Protein AF-A0A2V7M469-F1 (afdb_monomer)

Secondary structure (DSSP, 8-state):
----------------------------SS-TTS-HHHHSTTPSPGGGEEEEEEE--SS-GGG-EEEEEETTT--EEEE-TT-EETTEEEEEEETTEEEEEEEETTEEEEEEEEPPP-----

Mean predicted aligned error: 12.96 Å

pLDDT: mean 83.02, std 15.25, range [44.88, 97.94]

Sequence (122 aa):
MAAQQRRDTAVAVPAQSLIREVFAYEGGGRDPFMSLLKSGDVRPLISDLKLTTVVYDGRFASRSVAVLRDITNRRIYRVKTGDIVGRLKVTQIRPREVVFTVQEFGFERQETLSLAKQEETP

Nearest PDB structures (foldseek):
  2y4y-assembly1_D-2  TM=6.896E-01  e=2.738E-03  Pseudomonas aeruginosa PAO1
  6e51-assembly1_A  TM=3.711E-01  e=1.322E+00  Homo sapiens
  6e6l-assembly1_A-2  TM=3.594E-01  e=1.759E+00  Homo sapiens
  3n7c-assembly1_A  TM=3.422E-01  e=2.089E+00  Eremothecium gossypii
  3cu7-assembly2_B  TM=2.620E-01  e=1.569E+00  Homo sapiens

Solvent-accessible surface area (backbone atoms only — not comparable to full-atom values): 7894 Å² total; per-residue (Å²): 138,88,80,83,82,82,79,81,83,76,79,81,74,75,82,75,80,82,80,78,87,78,86,80,75,88,78,65,98,64,63,89,82,60,56,52,84,76,73,48,84,52,50,58,49,77,88,37,48,41,44,76,46,59,52,66,36,91,90,46,55,78,74,18,39,38,35,34,34,31,75,85,80,67,49,74,47,79,42,38,59,69,38,70,52,68,44,34,31,30,68,42,67,49,77,58,35,37,35,26,40,37,61,53,95,96,42,77,46,79,48,75,46,55,52,72,77,82,78,82,79,131

Radius of gyration: 30.09 Å; Cα contacts (8 Å, |Δi|>4): 176; chains: 1; bounding box: 103×40×65 Å

Foldseek 3Di:
DDDDDDDDPPDPDPPDPPDDDDDDDPDDPDDPPDDPVVVCLQPDDPVQKAWADKDADPVDQQPIWTWIAGNVPRDIDIDGQQDDDRQWHFHGDDHFKTWTWGDDDNDTDIDIHGHDDPDPDD

Structure (mmCIF, N/CA/C/O backbone):
data_AF-A0A2V7M469-F1
#
_entry.id   AF-A0A2V7M469-F1
#
loop_
_atom_site.group_PDB
_atom_site.id
_atom_site.type_symbol
_atom_site.label_atom_id
_atom_site.label_alt_id
_atom_site.label_comp_id
_atom_site.label_asym_id
_atom_site.label_entity_id
_atom_site.label_seq_id
_atom_site.pdbx_PDB_ins_code
_atom_site.Cartn_x
_atom_site.Cartn_y
_atom_site.Cartn_z
_atom_site.occupancy
_atom_site.B_iso_or_equiv
_atom_site.auth_seq_id
_atom_site.auth_comp_id
_atom_site.auth_asym_id
_atom_site.auth_atom_id
_atom_site.pdbx_PDB_model_num
ATOM 1 N N . MET A 1 1 ? 84.658 -17.320 -46.140 1.00 44.88 1 MET A N 1
ATOM 2 C CA . MET A 1 1 ? 84.243 -16.131 -45.366 1.00 44.88 1 MET A CA 1
ATOM 3 C C . MET A 1 1 ? 82.760 -16.256 -45.074 1.00 44.88 1 MET A C 1
ATOM 5 O O . MET A 1 1 ? 81.987 -16.436 -46.003 1.00 44.88 1 MET A O 1
ATOM 9 N N . ALA A 1 2 ? 82.404 -16.267 -43.793 1.00 49.03 2 ALA A N 1
ATOM 10 C CA . ALA A 1 2 ? 81.035 -16.346 -43.300 1.00 49.03 2 ALA A CA 1
ATOM 11 C C . ALA A 1 2 ? 80.411 -14.945 -43.225 1.00 49.03 2 ALA A C 1
ATOM 13 O O . ALA A 1 2 ? 81.103 -13.997 -42.861 1.00 49.03 2 ALA A O 1
ATOM 14 N N . ALA A 1 3 ? 79.111 -14.831 -43.499 1.00 50.06 3 ALA A N 1
ATOM 15 C CA . ALA A 1 3 ? 78.304 -13.694 -43.064 1.00 50.06 3 ALA A CA 1
ATOM 16 C C . ALA A 1 3 ? 76.857 -14.141 -42.799 1.00 50.06 3 ALA A C 1
ATOM 18 O O . ALA A 1 3 ? 76.035 -14.272 -43.700 1.00 50.06 3 ALA A O 1
ATOM 19 N N . GLN A 1 4 ? 76.632 -14.429 -41.518 1.00 56.44 4 GLN A N 1
ATOM 20 C CA . GLN A 1 4 ? 75.400 -14.418 -40.732 1.00 56.44 4 GLN A CA 1
ATOM 21 C C . GLN A 1 4 ? 74.099 -14.014 -41.456 1.00 56.44 4 GLN A C 1
ATOM 23 O O . GLN A 1 4 ? 73.853 -12.843 -41.746 1.00 56.44 4 GLN A O 1
ATOM 28 N N . GLN A 1 5 ? 73.191 -14.976 -41.597 1.00 58.97 5 GLN A N 1
ATOM 29 C CA . GLN A 1 5 ? 71.781 -14.720 -41.874 1.00 58.97 5 GLN A CA 1
ATOM 30 C C . GLN A 1 5 ? 71.125 -14.241 -40.569 1.00 58.97 5 GLN A C 1
ATOM 32 O O . GLN A 1 5 ? 71.009 -15.005 -39.608 1.00 58.97 5 GLN A O 1
ATOM 37 N N . ARG A 1 6 ? 70.769 -12.952 -40.493 1.00 58.28 6 ARG A N 1
ATOM 38 C CA . ARG A 1 6 ? 70.044 -12.389 -39.344 1.00 58.28 6 ARG A CA 1
ATOM 39 C C . ARG A 1 6 ? 68.687 -13.086 -39.240 1.00 58.28 6 ARG A C 1
ATOM 41 O O . ARG A 1 6 ? 67.856 -12.958 -40.132 1.00 58.28 6 ARG A O 1
ATOM 48 N N . ARG A 1 7 ? 68.480 -13.852 -38.168 1.00 57.31 7 ARG A N 1
ATOM 49 C CA . ARG A 1 7 ? 67.162 -14.381 -37.809 1.00 57.31 7 ARG A CA 1
ATOM 50 C C . ARG A 1 7 ? 66.382 -13.265 -37.123 1.00 57.31 7 ARG A C 1
ATOM 52 O O . ARG A 1 7 ? 66.644 -12.969 -35.959 1.00 57.31 7 ARG A O 1
ATOM 59 N N . ASP A 1 8 ? 65.444 -12.660 -37.842 1.00 57.16 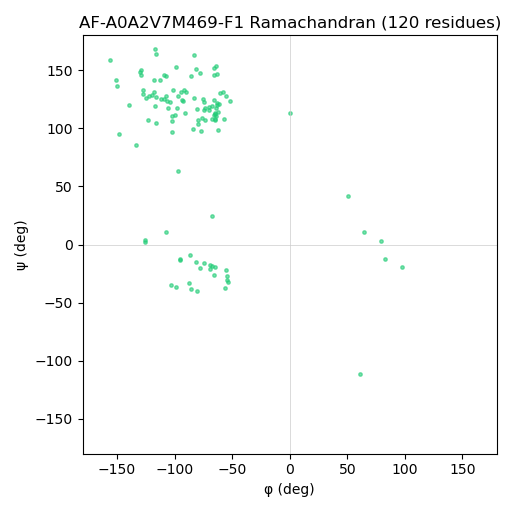8 ASP A N 1
ATOM 60 C CA . ASP A 1 8 ? 64.417 -11.823 -37.226 1.00 57.16 8 ASP A CA 1
ATOM 61 C C . ASP A 1 8 ? 63.540 -12.712 -36.348 1.00 57.16 8 ASP A C 1
ATOM 63 O O . ASP A 1 8 ? 62.830 -13.594 -36.828 1.00 57.16 8 ASP A O 1
ATOM 67 N N . THR A 1 9 ? 63.618 -12.500 -35.037 1.00 57.56 9 THR A N 1
ATOM 68 C CA . THR A 1 9 ? 62.747 -13.175 -34.069 1.00 57.56 9 THR A CA 1
ATOM 69 C C . THR A 1 9 ? 61.586 -12.242 -33.745 1.00 57.56 9 THR A C 1
ATOM 71 O O . THR A 1 9 ? 61.455 -11.755 -32.627 1.00 57.56 9 THR A O 1
ATOM 74 N N . ALA A 1 10 ? 60.760 -11.932 -34.744 1.00 58.03 10 ALA A N 1
ATOM 75 C CA . ALA A 1 10 ? 59.484 -11.276 -34.499 1.00 58.03 10 ALA A CA 1
ATOM 76 C C . ALA A 1 10 ? 58.463 -12.363 -34.142 1.00 58.03 10 ALA A C 1
ATOM 78 O O . ALA A 1 10 ? 57.954 -13.071 -35.010 1.00 58.03 10 ALA A O 1
ATOM 79 N N . VAL A 1 11 ? 58.203 -12.541 -32.846 1.00 61.03 11 VAL A N 1
ATOM 80 C CA . VAL A 1 11 ? 57.101 -13.385 -32.376 1.00 61.03 11 VAL A CA 1
ATOM 81 C C . VAL A 1 11 ? 55.800 -12.723 -32.825 1.00 61.03 11 VAL A C 1
ATOM 83 O O . VAL A 1 11 ? 55.452 -11.644 -32.347 1.00 61.03 11 VAL A O 1
ATOM 86 N N . ALA A 1 12 ? 55.093 -13.350 -33.764 1.00 64.62 12 ALA A N 1
ATOM 87 C CA . ALA A 1 12 ? 53.759 -12.925 -34.157 1.00 64.62 12 ALA A CA 1
ATOM 88 C C . ALA A 1 12 ? 52.816 -13.115 -32.962 1.00 64.62 12 ALA A C 1
ATOM 90 O O . ALA A 1 12 ? 52.485 -14.241 -32.590 1.00 64.62 12 ALA A O 1
ATOM 91 N N . VAL A 1 13 ? 52.409 -12.010 -32.336 1.00 65.19 13 VAL A N 1
ATOM 92 C CA . VAL A 1 13 ? 51.350 -12.026 -31.326 1.00 65.19 13 VAL A CA 1
ATOM 93 C C . VAL A 1 13 ? 50.051 -12.372 -32.063 1.00 65.19 13 VAL A C 1
ATOM 95 O O . VAL A 1 13 ? 49.685 -11.637 -32.985 1.00 65.19 13 VAL A O 1
ATOM 98 N N . PRO A 1 14 ? 49.364 -13.482 -31.735 1.00 66.94 14 PRO A N 1
ATOM 99 C CA . PRO A 1 14 ? 48.102 -13.808 -32.381 1.00 66.94 14 PRO A CA 1
ATOM 100 C C . PRO A 1 14 ? 47.113 -12.675 -32.109 1.00 66.94 14 PRO A C 1
ATOM 102 O O . PRO A 1 14 ? 46.961 -12.239 -30.966 1.00 66.94 14 PRO A O 1
ATOM 105 N N . ALA A 1 15 ? 46.469 -12.180 -33.166 1.00 68.44 15 ALA A N 1
ATOM 106 C CA . ALA A 1 15 ? 45.465 -11.134 -33.063 1.00 68.44 15 ALA A CA 1
ATOM 107 C C . ALA A 1 15 ? 44.358 -11.604 -32.108 1.00 68.44 15 ALA A C 1
ATOM 109 O O . ALA A 1 15 ? 43.586 -12.507 -32.431 1.00 68.44 15 ALA A O 1
ATOM 110 N N . GLN A 1 16 ? 44.310 -11.024 -30.909 1.00 69.19 16 GLN A N 1
ATOM 111 C CA . GLN A 1 16 ? 43.236 -11.281 -29.961 1.00 69.19 16 GLN A CA 1
ATOM 112 C C . GLN A 1 16 ? 41.942 -10.762 -30.585 1.00 69.19 16 GLN A C 1
ATOM 114 O O . GLN A 1 16 ? 41.817 -9.574 -30.885 1.00 69.19 16 GLN A O 1
ATOM 119 N N . SER A 1 17 ? 40.989 -11.658 -30.826 1.00 72.62 17 SER A N 1
ATOM 120 C CA . SER A 1 17 ? 39.675 -11.279 -31.330 1.00 72.62 17 SER A CA 1
ATOM 121 C C . SER A 1 17 ? 38.978 -10.420 -30.277 1.00 72.62 17 SER A C 1
ATOM 123 O O . SER A 1 17 ? 38.613 -10.917 -29.211 1.00 72.62 17 SER A O 1
ATOM 125 N N . LEU A 1 18 ? 38.803 -9.132 -30.564 1.00 75.31 18 LEU A N 1
ATOM 126 C CA . LEU A 1 18 ? 38.001 -8.242 -29.735 1.00 75.31 18 LEU A CA 1
ATOM 127 C C . LEU A 1 18 ? 36.539 -8.680 -29.845 1.00 75.31 18 LEU A C 1
ATOM 129 O O . LEU A 1 18 ? 35.903 -8.513 -30.886 1.00 75.31 18 LEU A O 1
ATOM 133 N N . ILE A 1 19 ? 36.012 -9.270 -28.776 1.00 78.31 19 ILE A N 1
ATOM 134 C CA . ILE A 1 19 ? 34.595 -9.611 -28.688 1.00 78.31 19 ILE A CA 1
ATOM 135 C C . ILE A 1 19 ? 33.865 -8.322 -28.319 1.00 78.31 19 ILE A C 1
ATOM 137 O O . ILE A 1 19 ? 33.987 -7.824 -27.202 1.00 78.31 19 ILE A O 1
ATOM 141 N N . ARG A 1 20 ? 33.140 -7.742 -29.277 1.00 82.44 20 ARG A N 1
ATOM 142 C CA . ARG A 1 20 ? 32.275 -6.592 -29.010 1.00 82.44 20 ARG A CA 1
ATOM 143 C C . ARG A 1 20 ? 31.033 -7.081 -28.275 1.00 82.44 20 ARG A C 1
ATOM 145 O O . ARG A 1 20 ? 30.231 -7.809 -28.855 1.00 82.44 20 ARG A O 1
ATOM 152 N N . GLU A 1 21 ? 30.846 -6.640 -27.038 1.00 80.19 21 GLU A N 1
ATOM 153 C CA . GLU A 1 21 ? 29.560 -6.785 -26.360 1.00 80.19 21 GLU A CA 1
ATOM 154 C C . GLU A 1 21 ? 28.498 -5.976 -27.121 1.00 80.19 21 GLU A C 1
ATOM 156 O O . GLU A 1 21 ? 28.644 -4.773 -27.355 1.00 80.19 21 GLU A O 1
ATOM 161 N N . VAL A 1 22 ? 27.442 -6.658 -27.564 1.00 82.81 22 VAL A N 1
ATOM 162 C CA . VAL A 1 22 ? 26.279 -6.045 -28.210 1.00 82.81 22 VAL A CA 1
ATOM 163 C C . VAL A 1 22 ? 25.084 -6.294 -27.306 1.00 82.81 22 VAL A C 1
ATOM 165 O O . VAL A 1 22 ? 24.563 -7.404 -27.241 1.00 82.81 22 VAL A O 1
ATOM 168 N N . PHE A 1 23 ? 24.659 -5.255 -26.594 1.00 75.00 23 PHE A N 1
ATOM 169 C CA . PHE A 1 23 ? 23.445 -5.300 -25.790 1.00 75.00 23 PHE A CA 1
ATOM 170 C C . PHE A 1 23 ? 22.238 -5.073 -26.702 1.00 75.00 23 PHE A C 1
ATOM 172 O O . PHE A 1 23 ? 22.101 -4.009 -27.308 1.00 75.00 23 PHE A O 1
ATOM 179 N N . ALA A 1 24 ? 21.371 -6.077 -26.809 1.00 73.44 24 ALA A N 1
ATOM 180 C CA . ALA A 1 24 ? 20.045 -5.913 -27.382 1.00 73.44 24 ALA A CA 1
ATOM 181 C C . ALA A 1 24 ? 19.083 -5.563 -26.245 1.00 73.44 24 ALA A C 1
ATOM 183 O O . ALA A 1 24 ? 18.841 -6.375 -25.355 1.00 73.44 24 ALA A O 1
ATOM 184 N N . TYR A 1 25 ? 18.553 -4.345 -26.262 1.00 67.62 25 TYR A N 1
ATOM 185 C CA . TYR A 1 25 ? 17.417 -3.996 -25.419 1.00 67.62 25 TYR A CA 1
ATOM 186 C C . TYR A 1 25 ? 16.159 -4.449 -26.153 1.00 67.62 25 TYR A C 1
ATOM 188 O O . TYR A 1 25 ? 15.966 -4.073 -27.311 1.00 67.62 25 TYR A O 1
ATOM 196 N N . GLU A 1 26 ? 15.307 -5.247 -25.510 1.00 65.31 26 GLU A N 1
ATOM 197 C CA . GLU A 1 26 ? 13.967 -5.503 -26.038 1.00 65.31 26 GLU A CA 1
ATOM 198 C C . GLU A 1 26 ? 13.202 -4.173 -26.083 1.00 65.31 26 GLU A C 1
ATOM 200 O O . GLU A 1 26 ? 12.712 -3.662 -25.076 1.00 65.31 26 GLU A O 1
ATOM 205 N N . GLY A 1 27 ? 13.165 -3.558 -27.264 1.00 60.25 27 GLY A N 1
ATOM 206 C CA . GLY A 1 27 ? 12.404 -2.347 -27.518 1.00 60.25 27 GLY A CA 1
ATOM 207 C C . GLY A 1 27 ? 10.932 -2.697 -27.679 1.00 60.25 27 GLY A C 1
ATOM 208 O O . GLY A 1 27 ? 10.504 -3.090 -28.761 1.00 60.25 27 GLY A O 1
ATOM 209 N N . GLY A 1 28 ? 10.145 -2.551 -26.615 1.00 71.31 28 GLY A N 1
ATOM 210 C CA . GLY A 1 28 ? 8.689 -2.497 -26.745 1.00 71.31 28 GLY A CA 1
ATOM 211 C C . GLY A 1 28 ? 8.265 -1.258 -27.545 1.00 71.31 28 GLY A C 1
ATOM 212 O O . GLY A 1 28 ? 8.960 -0.245 -27.529 1.00 71.31 28 GLY A O 1
ATOM 213 N N . GLY A 1 29 ? 7.104 -1.300 -28.210 1.00 73.50 29 GLY A N 1
ATOM 214 C CA . GLY A 1 29 ? 6.559 -0.213 -29.049 1.00 73.50 29 GLY A CA 1
ATOM 215 C C . GLY A 1 29 ? 6.141 1.065 -28.305 1.00 73.50 29 GLY A C 1
ATOM 216 O O . GLY A 1 29 ? 5.268 1.796 -28.767 1.00 73.50 29 GLY A O 1
ATOM 217 N N . ARG A 1 30 ? 6.715 1.323 -27.130 1.00 71.38 30 ARG A N 1
ATOM 218 C CA . ARG A 1 30 ? 6.451 2.512 -26.335 1.00 71.38 30 ARG A CA 1
ATOM 219 C C . ARG A 1 30 ? 7.432 3.613 -26.722 1.00 71.38 30 ARG A C 1
ATOM 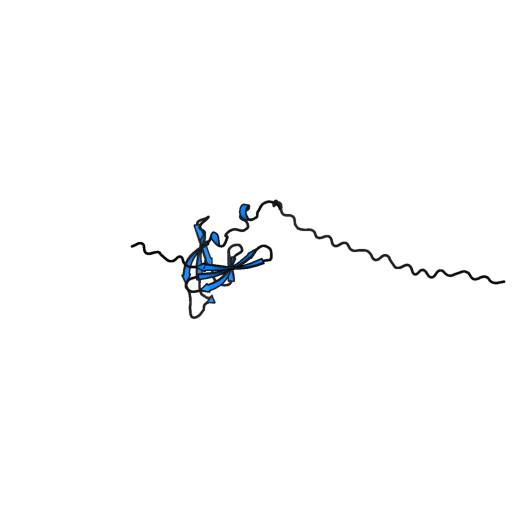221 O O . ARG A 1 30 ? 8.640 3.403 -26.734 1.00 71.38 30 ARG A O 1
ATOM 228 N N . ASP A 1 31 ? 6.898 4.802 -26.971 1.00 75.81 31 ASP A N 1
ATOM 229 C CA . ASP A 1 31 ? 7.694 5.997 -27.236 1.00 75.81 31 ASP A CA 1
ATOM 230 C C . ASP A 1 31 ? 8.593 6.333 -26.019 1.00 75.81 31 ASP A C 1
ATOM 232 O O . ASP A 1 31 ? 8.073 6.549 -24.915 1.00 75.81 31 ASP A O 1
ATOM 236 N N . PRO A 1 32 ? 9.931 6.375 -26.186 1.00 73.25 32 PRO A N 1
ATOM 237 C CA . PRO A 1 32 ? 10.870 6.657 -25.101 1.00 73.25 32 PRO A CA 1
ATOM 238 C C . PRO A 1 32 ? 10.777 8.094 -24.565 1.00 73.25 32 PRO A C 1
ATOM 240 O O . PRO A 1 32 ? 11.224 8.349 -23.447 1.00 73.25 32 PRO A O 1
ATOM 243 N N . PHE A 1 33 ? 10.179 9.025 -25.314 1.00 77.25 33 PHE A N 1
ATOM 244 C CA . PHE A 1 33 ? 9.996 10.420 -24.902 1.00 77.25 33 PHE A CA 1
ATOM 245 C C . PHE A 1 33 ? 8.619 10.680 -24.275 1.00 77.25 33 PHE A C 1
ATOM 247 O O . PHE A 1 33 ? 8.410 11.707 -23.620 1.00 77.25 33 PHE A O 1
ATOM 254 N N . MET A 1 34 ? 7.678 9.741 -24.413 1.00 71.12 34 MET A N 1
ATOM 255 C CA . MET A 1 34 ? 6.402 9.793 -23.707 1.00 71.12 34 MET A CA 1
ATOM 256 C C . MET A 1 34 ? 6.613 9.535 -22.214 1.00 71.12 34 MET A C 1
ATOM 258 O O . MET A 1 34 ? 7.048 8.464 -21.780 1.00 71.12 34 MET A O 1
ATOM 262 N N . SER A 1 35 ? 6.261 10.539 -21.407 1.00 71.88 35 SER A N 1
ATOM 263 C CA . SER A 1 35 ? 6.312 10.430 -19.951 1.00 71.88 35 SER A CA 1
ATOM 264 C C . SER A 1 35 ? 5.435 9.277 -19.460 1.00 71.88 35 SER A C 1
ATOM 266 O O . SER A 1 35 ? 4.247 9.204 -19.771 1.00 71.88 35 SER A O 1
ATOM 268 N N . LEU A 1 36 ? 6.003 8.437 -18.597 1.00 71.38 36 LEU A N 1
ATOM 269 C CA . LEU A 1 36 ? 5.302 7.363 -17.888 1.00 71.38 36 LEU A CA 1
ATOM 270 C C . LEU A 1 36 ? 4.075 7.823 -17.094 1.00 71.38 36 LEU A C 1
ATOM 272 O O . LEU A 1 36 ? 3.136 7.063 -16.873 1.00 71.38 36 LEU A O 1
ATOM 276 N N . LEU A 1 37 ? 4.078 9.082 -16.657 1.00 67.44 37 LEU A N 1
ATOM 277 C CA . LEU A 1 37 ? 2.948 9.676 -15.949 1.00 67.44 37 LEU A CA 1
ATOM 278 C C . LEU A 1 37 ? 1.713 9.799 -16.856 1.00 67.44 37 LEU A C 1
ATOM 280 O O . LEU A 1 37 ? 0.588 9.795 -16.356 1.00 67.44 37 LEU A O 1
ATOM 284 N N . LYS A 1 38 ? 1.926 9.896 -18.178 1.00 67.12 38 LYS A N 1
ATOM 285 C CA . LYS A 1 38 ? 0.870 9.977 -19.194 1.00 67.12 38 LYS A CA 1
ATOM 286 C C . LYS A 1 38 ? 0.399 8.602 -19.672 1.00 67.12 38 LYS A C 1
ATOM 288 O O . LYS A 1 38 ? -0.784 8.474 -19.961 1.00 67.12 38 LYS A O 1
ATOM 293 N N . SER A 1 39 ? 1.275 7.591 -19.733 1.00 67.00 39 SER A N 1
ATOM 294 C CA . SER A 1 39 ? 0.898 6.242 -20.199 1.00 67.00 39 SER A CA 1
ATOM 295 C C . SER A 1 39 ? 0.077 5.446 -19.179 1.00 67.00 39 SER A C 1
ATOM 297 O O . SER A 1 39 ? -0.565 4.469 -19.544 1.00 67.00 39 SER A O 1
ATOM 299 N N . GLY A 1 40 ? 0.058 5.863 -17.908 1.00 67.62 40 GLY A N 1
ATOM 300 C CA . GLY A 1 40 ? -0.704 5.193 -16.849 1.00 67.62 40 GLY A CA 1
ATOM 301 C C . GLY A 1 40 ? 0.001 3.978 -16.238 1.00 67.62 40 GLY A C 1
ATOM 302 O O . GLY A 1 40 ? -0.376 3.581 -15.139 1.00 67.62 40 GLY A O 1
ATOM 303 N N . ASP A 1 41 ? 1.079 3.478 -16.855 1.00 70.19 41 ASP A N 1
ATOM 304 C CA . ASP A 1 41 ? 1.900 2.349 -16.366 1.00 70.19 41 ASP A CA 1
ATOM 305 C C . ASP A 1 41 ? 2.4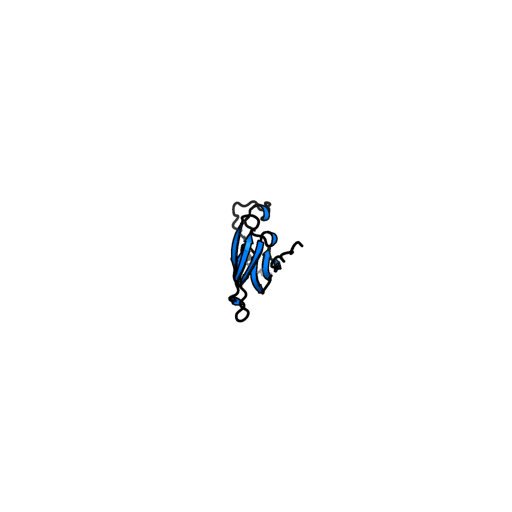50 2.559 -14.945 1.00 70.19 41 ASP A C 1
ATOM 307 O O . ASP A 1 41 ? 2.835 1.623 -14.251 1.00 70.19 41 ASP A O 1
ATOM 311 N N . VAL A 1 42 ? 2.524 3.818 -14.517 1.00 79.38 42 VAL A N 1
ATOM 312 C CA . VAL A 1 42 ? 3.081 4.237 -13.231 1.00 79.38 42 VAL A CA 1
ATOM 313 C C . VAL A 1 42 ? 2.026 4.401 -12.132 1.00 79.38 42 VAL A C 1
ATOM 315 O O . VAL A 1 42 ? 2.378 4.508 -10.955 1.00 79.38 42 VAL A O 1
ATOM 318 N N . ARG A 1 43 ? 0.736 4.413 -12.480 1.00 85.75 43 ARG A N 1
ATOM 319 C CA . ARG A 1 43 ? -0.343 4.634 -11.513 1.00 85.75 43 ARG A CA 1
ATOM 320 C C . ARG A 1 43 ? -0.699 3.347 -10.753 1.00 85.75 43 ARG A C 1
ATOM 322 O O . ARG A 1 43 ? -0.589 2.255 -11.306 1.00 85.75 43 ARG A O 1
ATOM 329 N N . PRO A 1 44 ? -1.188 3.459 -9.507 1.00 91.19 44 PRO A N 1
ATOM 330 C CA . PRO A 1 44 ? -1.421 4.699 -8.762 1.00 91.19 44 PRO A CA 1
ATOM 331 C C . PRO A 1 44 ? -0.133 5.298 -8.179 1.00 91.19 44 PRO A C 1
ATOM 333 O O . PRO A 1 44 ? 0.785 4.581 -7.781 1.00 91.19 44 PRO A O 1
ATOM 336 N N . LEU A 1 45 ? -0.090 6.629 -8.105 1.00 91.19 45 LEU A N 1
ATOM 337 C CA . LEU A 1 45 ? 0.912 7.365 -7.334 1.00 91.19 45 LEU A CA 1
ATOM 338 C C . LEU A 1 45 ? 0.499 7.446 -5.860 1.00 91.19 45 LEU A C 1
ATOM 340 O O . LEU A 1 45 ? -0.676 7.303 -5.529 1.00 91.19 45 LEU A O 1
ATOM 344 N N . ILE A 1 46 ? 1.443 7.767 -4.968 1.00 92.44 46 ILE A N 1
ATOM 345 C CA . ILE A 1 46 ? 1.140 7.987 -3.542 1.00 92.44 46 ILE A CA 1
ATOM 346 C C . ILE A 1 46 ? 0.074 9.083 -3.351 1.00 92.44 46 ILE A C 1
ATOM 348 O O . ILE A 1 46 ? -0.825 8.933 -2.531 1.00 92.44 46 ILE A O 1
ATOM 352 N N . SER A 1 47 ? 0.118 10.137 -4.175 1.00 92.38 47 SER A N 1
ATOM 353 C CA . SER A 1 47 ? -0.831 11.258 -4.173 1.00 92.38 47 SER A CA 1
ATOM 354 C C . SER A 1 47 ? -2.235 10.887 -4.652 1.00 92.38 47 SER A C 1
ATOM 356 O O . SER A 1 47 ? -3.189 11.602 -4.359 1.00 92.38 47 SER A O 1
ATOM 358 N N . ASP A 1 48 ? -2.366 9.789 -5.401 1.00 94.12 48 ASP A N 1
ATOM 359 C CA . ASP A 1 48 ? -3.662 9.292 -5.866 1.00 94.12 48 ASP A CA 1
ATOM 360 C C . ASP A 1 48 ? -4.372 8.487 -4.762 1.00 94.12 48 ASP A C 1
ATOM 362 O O . ASP A 1 48 ? -5.568 8.217 -4.855 1.00 94.12 48 ASP A O 1
ATOM 366 N N . LEU A 1 49 ? -3.651 8.081 -3.711 1.00 95.69 49 LEU A N 1
ATOM 367 C CA . LEU A 1 49 ? -4.166 7.213 -2.662 1.00 95.69 49 LEU A CA 1
ATOM 368 C C . LEU A 1 49 ? -4.539 8.004 -1.410 1.00 95.69 49 LEU A C 1
ATOM 370 O O . LEU A 1 49 ? -3.767 8.787 -0.868 1.00 95.69 49 LEU A O 1
ATOM 374 N N . LYS A 1 50 ? -5.728 7.714 -0.886 1.00 95.88 50 LYS A N 1
ATOM 375 C CA . LYS A 1 50 ? -6.193 8.188 0.414 1.00 95.88 50 LYS A CA 1
ATOM 376 C C . LYS A 1 50 ? -6.296 7.016 1.380 1.00 95.88 50 LYS A C 1
ATOM 378 O O . LYS A 1 50 ? -7.003 6.048 1.099 1.00 95.88 50 LYS A O 1
ATOM 383 N N . LEU A 1 51 ? -5.641 7.114 2.536 1.00 96.94 51 LEU A N 1
ATOM 384 C CA . LEU A 1 51 ? -5.810 6.140 3.612 1.00 96.94 51 LEU A CA 1
ATOM 385 C C . LEU A 1 51 ? -7.173 6.340 4.280 1.00 96.94 51 LEU A C 1
ATOM 387 O O . LEU A 1 51 ? -7.449 7.399 4.843 1.00 96.94 51 LEU A O 1
ATOM 391 N N . THR A 1 52 ? -8.037 5.326 4.197 1.00 96.25 52 THR A N 1
ATOM 392 C CA . THR A 1 52 ? -9.405 5.396 4.734 1.00 96.25 52 THR A CA 1
ATOM 393 C C . THR A 1 52 ? -9.558 4.643 6.042 1.00 96.25 52 THR A C 1
ATOM 395 O O . THR A 1 52 ? -10.337 5.050 6.898 1.00 96.25 52 THR A O 1
ATOM 398 N N . THR A 1 53 ? -8.857 3.522 6.205 1.00 96.62 53 THR A N 1
ATOM 399 C CA . THR A 1 53 ? -9.009 2.665 7.386 1.00 96.62 53 THR A CA 1
ATOM 400 C C . THR A 1 53 ? -7.711 1.935 7.668 1.00 96.62 53 THR A C 1
ATOM 402 O O . THR A 1 53 ? -7.050 1.458 6.748 1.00 96.62 53 THR A O 1
ATOM 405 N N . VAL A 1 54 ? -7.383 1.795 8.948 1.00 97.19 54 VAL A N 1
ATOM 406 C CA . VAL A 1 54 ? -6.337 0.892 9.420 1.00 97.19 54 VAL A CA 1
ATOM 407 C C . VAL A 1 54 ? -6.953 -0.039 10.453 1.00 97.19 54 VAL A C 1
ATOM 409 O O . VAL A 1 54 ? -7.540 0.412 11.432 1.00 97.19 54 VAL A O 1
ATOM 412 N N . VAL A 1 55 ? -6.802 -1.341 10.236 1.00 97.25 55 VAL A N 1
ATOM 413 C CA . VAL A 1 55 ? -7.063 -2.376 11.234 1.00 97.25 55 VAL A CA 1
ATOM 414 C C . VAL A 1 55 ? -5.704 -2.806 11.769 1.00 97.25 55 VAL A C 1
ATOM 416 O O . VAL A 1 55 ? -4.994 -3.576 11.123 1.00 97.25 55 VAL A O 1
ATOM 419 N N . TYR A 1 56 ? -5.316 -2.241 12.909 1.00 97.31 56 TYR A N 1
ATOM 420 C CA . TYR A 1 56 ? -4.007 -2.470 13.515 1.00 97.31 56 TYR A CA 1
ATOM 421 C C . TYR A 1 56 ? -4.077 -3.552 14.598 1.00 97.31 56 TYR A C 1
ATOM 423 O O . TYR A 1 56 ? -4.885 -3.451 15.520 1.00 97.31 56 TYR A O 1
ATOM 431 N N . ASP A 1 57 ? -3.206 -4.560 14.508 1.00 95.44 57 ASP A N 1
ATOM 432 C CA . ASP A 1 57 ? -3.004 -5.558 15.564 1.00 95.44 57 ASP A CA 1
ATOM 433 C C . ASP A 1 57 ? -1.718 -5.222 16.331 1.00 95.44 57 ASP A C 1
ATOM 435 O O . ASP A 1 57 ? -0.605 -5.422 15.843 1.00 95.44 57 ASP A O 1
ATOM 439 N N . GLY A 1 58 ? -1.875 -4.706 17.553 1.00 91.94 58 GLY A N 1
ATOM 440 C CA . GLY A 1 58 ? -0.7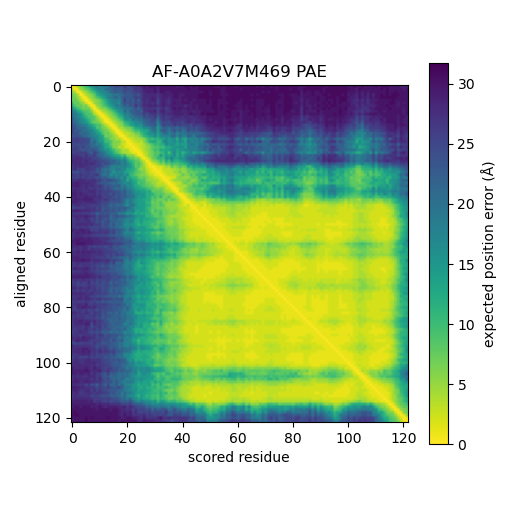50 -4.306 18.398 1.00 91.94 58 GLY A CA 1
ATOM 441 C C . GLY A 1 58 ? 0.093 -5.466 18.931 1.00 91.94 58 GLY A C 1
ATOM 442 O O . GLY A 1 58 ? 1.220 -5.231 19.356 1.00 91.94 58 GLY A O 1
ATOM 443 N N . ARG A 1 59 ? -0.419 -6.705 18.905 1.00 94.88 59 ARG A N 1
ATOM 444 C CA . ARG A 1 59 ? 0.347 -7.898 19.306 1.00 94.88 59 ARG A CA 1
ATOM 445 C C . ARG A 1 59 ? 1.167 -8.436 18.141 1.00 94.88 59 ARG A C 1
ATOM 447 O O . ARG A 1 59 ? 2.300 -8.863 18.334 1.00 94.88 59 ARG A O 1
ATOM 454 N N . PHE A 1 60 ? 0.599 -8.397 16.938 1.00 93.44 60 PHE A N 1
ATOM 455 C CA . PHE A 1 60 ? 1.237 -8.886 15.720 1.00 93.44 60 PHE A CA 1
ATOM 456 C C . PHE A 1 60 ? 1.092 -7.867 14.591 1.00 93.44 60 PHE A C 1
ATOM 458 O O . PHE A 1 60 ? 0.210 -7.984 13.743 1.00 93.44 60 PHE A O 1
ATOM 465 N N . ALA A 1 61 ? 2.012 -6.901 14.527 1.00 89.50 61 ALA A N 1
ATOM 466 C CA . ALA A 1 61 ? 1.961 -5.823 13.537 1.00 89.50 61 ALA A CA 1
ATOM 467 C C . ALA A 1 61 ? 1.865 -6.327 12.081 1.00 89.50 61 ALA A C 1
ATOM 469 O O . ALA A 1 61 ? 1.211 -5.691 11.258 1.00 89.50 61 ALA A O 1
ATOM 470 N N . SER A 1 62 ? 2.437 -7.497 11.770 1.00 91.19 62 SER A N 1
ATOM 471 C CA . SER A 1 62 ? 2.362 -8.149 10.452 1.00 91.19 62 SER A CA 1
ATOM 472 C C . SER A 1 62 ? 0.954 -8.594 10.034 1.00 91.19 62 SER A C 1
ATOM 474 O O . SER A 1 62 ? 0.712 -8.810 8.849 1.00 91.19 62 SER A O 1
ATOM 476 N N . ARG A 1 63 ? 0.015 -8.729 10.980 1.00 94.88 63 ARG A N 1
ATOM 477 C CA . ARG A 1 63 ? -1.397 -9.047 10.709 1.00 94.88 63 ARG A CA 1
ATOM 478 C C . ARG A 1 63 ? -2.243 -7.812 10.418 1.00 94.88 63 ARG A C 1
ATOM 480 O O . ARG A 1 63 ? -3.396 -7.961 10.015 1.00 94.88 63 ARG A O 1
ATOM 487 N N . SER A 1 64 ? -1.683 -6.620 10.613 1.00 97.38 64 SER A N 1
ATOM 488 C CA . SER A 1 64 ? -2.385 -5.368 10.364 1.00 97.38 64 SER A CA 1
ATOM 489 C C . SER A 1 64 ? -2.753 -5.230 8.889 1.00 97.38 64 SER A C 1
ATOM 491 O O . SER A 1 64 ? -2.029 -5.680 7.999 1.00 97.38 64 SER A O 1
ATOM 493 N N . VAL A 1 65 ? -3.890 -4.590 8.635 1.00 97.94 65 VAL A N 1
ATOM 494 C CA . VAL A 1 65 ? -4.414 -4.349 7.290 1.00 97.94 65 VAL A CA 1
ATOM 495 C C . VAL A 1 65 ? -4.723 -2.870 7.144 1.00 97.94 65 VAL A C 1
ATOM 497 O O . VAL A 1 65 ? -5.385 -2.281 7.997 1.00 97.94 65 VAL A O 1
ATOM 500 N N . ALA A 1 66 ? -4.294 -2.280 6.037 1.00 97.94 66 ALA A N 1
ATOM 501 C CA . ALA A 1 66 ? -4.678 -0.935 5.647 1.00 97.94 66 ALA A CA 1
ATOM 502 C C . ALA A 1 66 ? -5.621 -0.969 4.444 1.00 97.94 66 ALA A C 1
ATOM 504 O O . ALA A 1 66 ? -5.516 -1.824 3.563 1.00 97.94 66 ALA A O 1
ATOM 505 N N . VAL A 1 67 ? -6.552 -0.021 4.410 1.00 97.81 67 VAL A N 1
ATOM 506 C CA . VAL A 1 67 ? -7.484 0.179 3.304 1.00 97.81 67 VAL A CA 1
ATOM 507 C C . VAL A 1 67 ? -7.218 1.549 2.701 1.00 97.81 67 VAL A C 1
ATOM 509 O O . VAL A 1 67 ? -7.328 2.574 3.378 1.00 97.81 67 VAL A O 1
ATOM 512 N N . LEU A 1 68 ? -6.850 1.546 1.425 1.00 97.25 68 LEU A N 1
ATOM 513 C CA . LEU A 1 68 ? -6.535 2.722 0.627 1.00 97.25 68 LEU A CA 1
ATOM 514 C C . LEU A 1 68 ? -7.610 2.882 -0.445 1.00 97.25 68 LEU A C 1
ATOM 516 O O . LEU A 1 68 ? -8.062 1.899 -1.035 1.00 97.25 68 LEU A O 1
ATOM 520 N N . ARG A 1 69 ? -7.992 4.123 -0.729 1.00 96.62 69 ARG A N 1
ATOM 521 C CA . ARG A 1 69 ? -8.888 4.464 -1.830 1.00 96.62 69 ARG A CA 1
ATOM 522 C C . ARG A 1 69 ? -8.152 5.319 -2.844 1.00 96.62 69 ARG A C 1
ATOM 524 O O . ARG A 1 69 ? -7.616 6.361 -2.487 1.00 96.62 69 ARG A O 1
ATOM 531 N N . ASP A 1 70 ? -8.184 4.895 -4.095 1.00 95.81 70 ASP A N 1
ATOM 532 C CA . ASP A 1 70 ? -7.721 5.686 -5.226 1.00 95.81 70 ASP A CA 1
ATOM 533 C C . ASP A 1 70 ? -8.742 6.784 -5.540 1.00 95.81 70 ASP A C 1
ATOM 535 O O . ASP A 1 70 ? -9.921 6.501 -5.780 1.00 95.81 70 ASP A O 1
ATOM 539 N N . ILE A 1 71 ? -8.322 8.043 -5.516 1.00 94.88 71 ILE A N 1
ATOM 540 C CA . ILE A 1 71 ? -9.202 9.181 -5.803 1.00 94.88 71 ILE A CA 1
ATOM 541 C C . ILE A 1 71 ? -9.449 9.360 -7.305 1.00 94.88 71 ILE A C 1
ATOM 543 O O . ILE A 1 71 ? -10.445 9.974 -7.679 1.00 94.88 71 ILE A O 1
ATOM 547 N N . THR A 1 72 ? -8.588 8.801 -8.163 1.00 92.56 72 THR A N 1
ATOM 548 C CA . THR A 1 72 ? -8.664 8.970 -9.622 1.00 92.56 72 THR A CA 1
ATOM 549 C C . THR A 1 72 ? -9.701 8.044 -10.254 1.00 92.56 72 THR A C 1
ATOM 551 O O . THR A 1 72 ? -10.461 8.462 -11.122 1.00 92.56 72 THR A O 1
ATOM 554 N N . ASN A 1 73 ? -9.780 6.795 -9.784 1.00 93.00 73 ASN A N 1
ATOM 555 C CA . ASN A 1 73 ? -10.647 5.754 -10.352 1.00 93.00 73 ASN A CA 1
ATOM 556 C C . ASN A 1 73 ? -11.589 5.101 -9.319 1.00 93.00 73 ASN A C 1
ATOM 558 O O . ASN A 1 73 ? -12.347 4.196 -9.661 1.00 93.00 73 ASN A O 1
ATOM 562 N N . ARG A 1 74 ? -11.569 5.559 -8.057 1.00 93.81 74 ARG A N 1
ATOM 563 C CA . ARG A 1 74 ? -12.392 5.057 -6.937 1.00 93.81 74 ARG A CA 1
ATOM 564 C C . ARG A 1 74 ? -12.118 3.604 -6.527 1.00 93.81 74 ARG A C 1
ATOM 566 O O . ARG A 1 74 ? -12.880 3.072 -5.716 1.00 93.81 74 ARG A O 1
ATOM 573 N N . ARG A 1 75 ? -11.051 2.971 -7.023 1.00 95.38 75 ARG A N 1
ATOM 574 C CA . ARG A 1 75 ? -10.655 1.611 -6.639 1.00 95.38 75 ARG A CA 1
ATOM 575 C C . ARG A 1 75 ? -10.228 1.560 -5.174 1.00 95.38 75 ARG A C 1
ATOM 577 O O . ARG A 1 75 ? -9.647 2.505 -4.642 1.00 95.38 75 ARG A O 1
ATOM 584 N N . ILE A 1 76 ? -10.523 0.439 -4.522 1.00 97.06 76 ILE A N 1
ATOM 585 C CA . ILE A 1 76 ? -10.140 0.175 -3.134 1.00 97.06 76 ILE A CA 1
ATOM 586 C C . ILE A 1 76 ? -9.018 -0.861 -3.131 1.00 97.06 76 ILE A C 1
ATOM 588 O O . ILE A 1 76 ? -9.164 -1.936 -3.714 1.00 97.06 76 ILE A O 1
ATOM 592 N N . TYR A 1 77 ? -7.926 -0.551 -2.440 1.00 97.19 77 TYR A N 1
ATOM 593 C CA . TYR A 1 77 ? -6.820 -1.468 -2.191 1.00 97.19 77 TYR A CA 1
ATOM 594 C C . TYR A 1 77 ? -6.816 -1.854 -0.715 1.00 97.19 77 TYR A C 1
ATOM 596 O O . TYR A 1 77 ? -6.788 -0.995 0.165 1.00 97.19 77 TYR A O 1
ATOM 604 N N . ARG A 1 78 ? -6.847 -3.156 -0.436 1.00 97.50 78 ARG A N 1
ATOM 605 C CA . ARG A 1 78 ? -6.659 -3.710 0.908 1.00 97.50 78 ARG A CA 1
ATOM 606 C C . ARG A 1 78 ? -5.270 -4.317 0.946 1.00 97.50 78 ARG A C 1
ATOM 608 O O . ARG A 1 78 ? -5.016 -5.237 0.178 1.00 97.50 78 ARG A O 1
ATOM 615 N N . VAL A 1 79 ? -4.403 -3.792 1.800 1.00 97.50 79 VAL A N 1
ATOM 616 C CA . VAL A 1 79 ? -2.977 -4.126 1.790 1.00 97.50 79 VAL A CA 1
ATOM 617 C C . VAL A 1 79 ? -2.473 -4.530 3.170 1.00 97.50 79 VAL A C 1
ATOM 619 O O . VAL A 1 79 ? -2.971 -4.061 4.196 1.00 97.50 79 VAL A O 1
ATOM 622 N N . LYS A 1 80 ? -1.467 -5.396 3.176 1.00 97.81 80 LYS A N 1
ATOM 623 C CA . LYS A 1 80 ? -0.671 -5.833 4.323 1.00 97.81 80 LYS A CA 1
ATOM 624 C C . LYS A 1 80 ? 0.785 -5.419 4.134 1.00 97.81 80 LYS A C 1
ATOM 626 O O . LYS A 1 80 ? 1.199 -5.019 3.049 1.00 97.81 80 LYS A O 1
ATOM 631 N N . THR A 1 81 ? 1.579 -5.540 5.192 1.00 97.06 81 THR A N 1
ATOM 632 C CA . THR A 1 81 ? 3.031 -5.366 5.099 1.00 97.06 81 THR A CA 1
ATOM 633 C C . THR A 1 81 ? 3.618 -6.308 4.047 1.00 97.06 81 THR A C 1
ATOM 635 O O . THR A 1 81 ? 3.389 -7.514 4.101 1.00 97.06 81 THR A O 1
ATOM 638 N N . GLY A 1 82 ? 4.393 -5.756 3.114 1.00 96.50 82 GLY A N 1
ATOM 639 C CA . GLY A 1 82 ? 5.001 -6.476 1.997 1.00 96.50 82 GLY A CA 1
ATOM 640 C C . GLY A 1 82 ? 4.226 -6.386 0.682 1.00 96.50 82 GLY A C 1
ATOM 6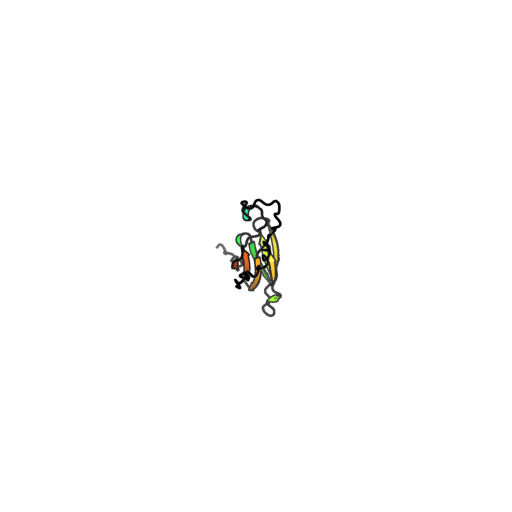41 O O . GLY A 1 82 ? 4.841 -6.586 -0.366 1.00 96.50 82 GLY A O 1
ATOM 642 N N . ASP A 1 83 ? 2.936 -6.038 0.713 1.00 97.00 83 ASP A N 1
ATOM 643 C CA . ASP A 1 83 ? 2.129 -5.902 -0.502 1.00 97.00 83 ASP A CA 1
ATOM 644 C C . ASP A 1 83 ? 2.617 -4.737 -1.371 1.00 97.00 83 ASP A C 1
ATOM 646 O O . ASP A 1 83 ? 3.158 -3.740 -0.879 1.00 97.00 83 ASP A O 1
ATOM 650 N N . ILE A 1 84 ? 2.394 -4.858 -2.681 1.00 94.88 84 ILE A N 1
ATOM 651 C CA . ILE A 1 84 ? 2.801 -3.868 -3.679 1.00 94.88 84 ILE A CA 1
ATOM 652 C C . ILE A 1 84 ? 1.561 -3.348 -4.409 1.00 94.88 84 ILE A C 1
ATOM 654 O O . ILE A 1 84 ? 0.760 -4.124 -4.929 1.00 94.88 84 ILE A O 1
ATOM 658 N N . VAL A 1 85 ? 1.420 -2.023 -4.469 1.00 92.81 85 VAL A N 1
ATOM 659 C CA . VAL A 1 85 ? 0.378 -1.326 -5.231 1.00 92.81 85 VAL A CA 1
ATOM 660 C C . VAL A 1 85 ? 1.053 -0.375 -6.213 1.00 92.81 85 VAL A C 1
ATOM 662 O O . VAL A 1 85 ? 1.621 0.641 -5.816 1.00 92.81 85 VAL A O 1
ATOM 665 N N . GLY A 1 86 ? 1.023 -0.713 -7.504 1.00 90.25 86 GLY A N 1
ATOM 666 C CA . GLY A 1 86 ? 1.806 0.003 -8.512 1.00 90.25 86 GLY A CA 1
ATOM 667 C C . GLY A 1 86 ? 3.299 -0.099 -8.193 1.00 90.25 86 GLY A C 1
ATOM 668 O O . GLY A 1 86 ? 3.870 -1.184 -8.238 1.00 90.25 86 GLY A O 1
ATOM 669 N N . ARG A 1 87 ? 3.914 1.027 -7.821 1.00 90.50 87 ARG A N 1
ATOM 670 C CA . ARG A 1 87 ? 5.332 1.124 -7.416 1.00 90.50 87 ARG A CA 1
ATOM 671 C C . ARG A 1 87 ? 5.526 1.358 -5.915 1.00 90.50 87 ARG A C 1
ATOM 673 O O . ARG A 1 87 ? 6.617 1.706 -5.465 1.00 90.50 87 ARG A O 1
ATOM 680 N N . LEU A 1 88 ? 4.446 1.228 -5.150 1.00 94.56 88 LEU A N 1
ATOM 681 C CA . LEU A 1 88 ? 4.406 1.486 -3.719 1.00 94.56 88 LEU A CA 1
ATOM 682 C C . LEU A 1 88 ? 4.439 0.146 -2.992 1.00 94.56 88 LEU A C 1
ATOM 684 O O . LEU A 1 88 ? 3.470 -0.612 -3.041 1.00 94.56 88 LEU A O 1
ATOM 688 N N . LYS A 1 89 ? 5.542 -0.145 -2.308 1.00 95.81 89 LYS A N 1
ATOM 689 C CA . LYS A 1 89 ? 5.661 -1.313 -1.437 1.00 95.81 89 LYS A CA 1
ATOM 690 C C . LYS A 1 89 ? 5.307 -0.921 -0.011 1.00 95.81 89 LYS A C 1
ATOM 692 O O . LYS A 1 89 ? 5.934 -0.027 0.549 1.00 95.81 89 LYS A O 1
ATOM 697 N N . VAL A 1 90 ? 4.343 -1.602 0.598 1.00 97.25 90 VAL A N 1
ATOM 698 C CA . VAL A 1 90 ? 3.981 -1.380 2.003 1.00 97.25 90 VAL A CA 1
ATOM 699 C C . VAL A 1 90 ? 5.102 -1.903 2.893 1.00 97.25 90 VAL A C 1
ATOM 701 O O . VAL A 1 90 ? 5.366 -3.105 2.926 1.00 97.25 90 VAL A O 1
ATOM 704 N N . THR A 1 91 ? 5.756 -1.019 3.640 1.00 96.88 91 THR A N 1
ATOM 705 C CA . THR A 1 91 ? 6.843 -1.400 4.554 1.00 96.88 91 THR A CA 1
ATOM 706 C C . THR A 1 91 ? 6.381 -1.518 5.991 1.00 96.88 91 THR A C 1
ATOM 708 O O . THR A 1 91 ? 6.828 -2.415 6.703 1.00 96.88 91 THR A O 1
ATOM 711 N N . GLN A 1 92 ? 5.469 -0.649 6.423 1.00 96.75 92 GLN A N 1
ATOM 712 C CA . GLN A 1 92 ? 4.963 -0.668 7.788 1.00 96.75 92 GLN A CA 1
ATOM 713 C C . GLN A 1 92 ? 3.529 -0.151 7.845 1.00 96.75 92 GLN A C 1
ATOM 715 O O . GLN A 1 92 ? 3.203 0.881 7.265 1.00 96.75 92 GLN A O 1
ATOM 720 N N . ILE A 1 93 ? 2.684 -0.834 8.613 1.00 97.62 93 ILE A N 1
ATOM 721 C CA . ILE A 1 93 ? 1.353 -0.348 8.978 1.00 97.62 93 ILE A CA 1
ATOM 722 C C . ILE A 1 93 ? 1.405 0.064 10.448 1.00 97.62 93 ILE A C 1
ATOM 724 O O . ILE A 1 93 ? 1.787 -0.729 11.308 1.00 97.62 93 ILE A O 1
ATOM 728 N N . ARG A 1 94 ? 1.046 1.316 10.726 1.00 96.38 94 ARG A N 1
ATOM 729 C CA . ARG A 1 94 ? 0.976 1.919 12.063 1.00 96.38 94 ARG A CA 1
ATOM 730 C C . ARG A 1 94 ? -0.479 2.293 12.367 1.00 96.38 94 ARG A C 1
ATOM 732 O O . ARG A 1 94 ? -1.273 2.399 11.438 1.00 96.38 94 ARG A O 1
ATOM 739 N N . PRO A 1 95 ? -0.859 2.558 13.631 1.00 95.44 95 PRO A N 1
ATOM 740 C CA . PRO A 1 95 ? -2.263 2.768 14.004 1.00 95.44 95 PRO A CA 1
ATOM 741 C C . PRO A 1 95 ? -3.011 3.839 13.200 1.00 95.44 95 PRO A C 1
ATOM 743 O O . PRO A 1 95 ? -4.216 3.721 12.991 1.00 95.44 95 PRO A O 1
ATOM 746 N N . ARG A 1 96 ? -2.313 4.895 12.763 1.00 95.56 96 ARG A N 1
ATOM 747 C CA . ARG A 1 96 ? -2.910 6.034 12.048 1.00 95.56 96 ARG A CA 1
ATOM 748 C C . ARG A 1 96 ? -2.265 6.342 10.703 1.00 95.56 96 ARG A C 1
ATOM 750 O O . ARG A 1 96 ? -2.635 7.328 10.075 1.00 95.56 96 ARG A O 1
ATOM 757 N N . GLU A 1 97 ? -1.307 5.539 1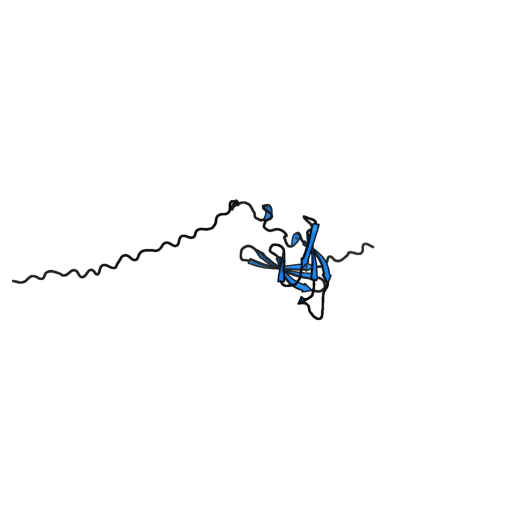0.270 1.00 96.75 97 GLU A N 1
ATOM 758 C CA . GLU A 1 97 ? -0.532 5.828 9.071 1.00 96.75 97 GLU A CA 1
ATOM 759 C C . GLU A 1 97 ? 0.059 4.557 8.468 1.00 96.75 97 GLU A C 1
ATOM 761 O O . GLU A 1 97 ? 0.211 3.535 9.138 1.00 96.75 97 GLU A O 1
ATOM 766 N N . VAL A 1 98 ? 0.394 4.622 7.189 1.00 97.44 98 VAL A N 1
ATOM 767 C CA . VAL A 1 98 ? 1.050 3.537 6.465 1.00 97.44 98 VAL A CA 1
ATOM 768 C C . VAL A 1 98 ? 2.290 4.098 5.798 1.00 97.44 98 VAL A C 1
ATOM 770 O O . VAL A 1 98 ? 2.221 5.119 5.113 1.00 97.44 98 VAL A O 1
ATOM 773 N N . VAL A 1 99 ? 3.411 3.421 6.015 1.00 97.50 99 VAL A N 1
ATOM 774 C CA . VAL A 1 99 ? 4.696 3.741 5.404 1.00 97.50 99 VAL A CA 1
ATOM 775 C C . VAL A 1 99 ? 4.853 2.892 4.151 1.00 97.50 99 VAL A C 1
ATOM 777 O O . VAL A 1 99 ? 4.647 1.672 4.169 1.00 97.50 99 VAL A O 1
ATOM 780 N N . PHE A 1 100 ? 5.229 3.553 3.066 1.00 97.19 100 PHE A N 1
ATOM 781 C CA . PHE A 1 100 ? 5.517 2.947 1.781 1.00 97.19 100 PHE A CA 1
ATOM 782 C C . PHE A 1 100 ? 6.968 3.212 1.413 1.00 97.19 100 PHE A C 1
ATOM 784 O O . PHE A 1 100 ? 7.470 4.314 1.617 1.00 97.19 100 PHE A O 1
ATOM 791 N N . THR A 1 101 ? 7.619 2.227 0.807 1.00 96.12 101 THR A N 1
ATOM 792 C CA . THR A 1 101 ? 8.794 2.476 -0.026 1.00 96.12 101 THR A CA 1
ATOM 793 C C . THR A 1 101 ? 8.327 2.634 -1.462 1.00 96.12 101 THR A C 1
ATOM 795 O O . THR A 1 101 ? 7.677 1.749 -2.020 1.00 96.12 101 THR A O 1
ATOM 798 N N . VAL A 1 102 ? 8.659 3.772 -2.053 1.00 93.06 102 VAL A N 1
ATOM 799 C CA . VAL A 1 102 ? 8.369 4.124 -3.437 1.00 93.06 102 VAL A CA 1
ATOM 800 C C . VAL A 1 102 ? 9.613 3.838 -4.266 1.00 93.06 102 VAL A C 1
ATOM 802 O O . VAL A 1 102 ? 10.660 4.437 -4.019 1.00 93.06 102 VAL A O 1
ATOM 805 N N . GLN A 1 103 ? 9.504 2.912 -5.220 1.00 85.50 103 GLN A N 1
ATOM 806 C CA . GLN A 1 103 ? 10.600 2.538 -6.117 1.00 85.50 103 GLN A CA 1
ATOM 807 C C . GLN A 1 103 ? 10.439 3.243 -7.467 1.00 85.50 103 GLN A C 1
ATOM 809 O O . GLN A 1 103 ? 9.518 2.954 -8.234 1.00 85.50 103 GLN A O 1
ATOM 814 N N . GLU A 1 104 ? 11.328 4.185 -7.771 1.00 80.69 104 GLU A N 1
ATOM 815 C CA . GLU A 1 104 ? 11.256 5.008 -8.979 1.00 80.69 104 GLU A CA 1
ATOM 816 C C . GLU A 1 104 ? 12.640 5.210 -9.591 1.00 80.69 104 GLU A C 1
ATOM 818 O O . GLU A 1 104 ? 13.510 5.806 -8.974 1.00 80.69 104 GLU A O 1
ATOM 823 N N . PHE A 1 105 ? 12.830 4.766 -10.839 1.00 76.94 105 PHE A N 1
ATOM 824 C CA . PHE A 1 105 ? 14.009 5.094 -11.659 1.00 76.94 105 PHE A CA 1
ATOM 825 C C . PHE A 1 105 ? 15.367 4.849 -10.973 1.00 76.94 105 PHE A C 1
ATOM 827 O O . PHE A 1 105 ? 16.276 5.664 -11.083 1.00 76.94 105 PHE A O 1
ATOM 834 N N . GLY A 1 106 ? 15.505 3.735 -10.250 1.00 79.31 106 GLY A N 1
ATOM 835 C CA . GLY A 1 106 ? 16.734 3.406 -9.515 1.00 79.31 106 GLY A CA 1
ATOM 836 C C . GLY A 1 106 ? 16.891 4.134 -8.175 1.00 79.31 106 GLY A C 1
ATOM 837 O O . GLY A 1 106 ? 17.892 3.934 -7.496 1.00 79.31 106 GLY A O 1
ATOM 838 N N . PHE A 1 107 ? 15.902 4.932 -7.772 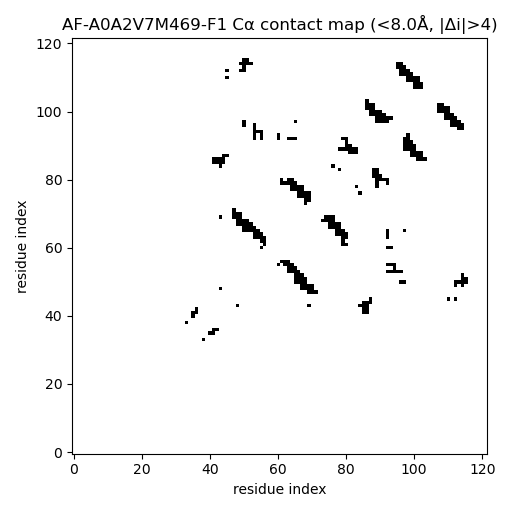1.00 81.62 107 PHE A N 1
ATOM 839 C CA . PHE A 1 107 ? 15.816 5.557 -6.459 1.00 81.62 107 PHE A CA 1
ATOM 840 C C . PHE A 1 107 ? 14.728 4.895 -5.615 1.00 81.62 107 PHE A C 1
ATOM 842 O O . PHE A 1 107 ? 13.665 4.510 -6.110 1.00 81.62 107 PHE A O 1
ATOM 849 N N . GLU A 1 108 ? 14.985 4.816 -4.314 1.00 90.25 108 GLU A N 1
ATOM 850 C CA . GLU A 1 108 ? 14.001 4.412 -3.318 1.00 90.25 108 GLU A CA 1
ATOM 851 C C . GLU A 1 108 ? 13.780 5.566 -2.342 1.00 90.25 108 GLU A C 1
ATOM 853 O O . GLU A 1 108 ? 14.740 6.134 -1.818 1.00 90.25 108 GLU A O 1
ATOM 858 N N . ARG A 1 109 ? 12.517 5.917 -2.081 1.00 93.12 109 ARG A N 1
ATOM 859 C CA . ARG A 1 109 ? 12.157 6.875 -1.022 1.00 93.12 109 ARG A CA 1
ATOM 860 C C . ARG A 1 109 ? 11.057 6.327 -0.132 1.00 93.12 109 ARG A C 1
ATOM 862 O O . ARG A 1 109 ? 10.201 5.580 -0.601 1.00 93.12 109 ARG A O 1
ATOM 869 N N . GLN A 1 110 ? 11.066 6.710 1.140 1.00 95.75 110 GLN A N 1
ATOM 870 C CA . GLN A 1 110 ? 9.966 6.407 2.049 1.00 95.75 110 GLN A CA 1
ATOM 871 C C . GLN A 1 110 ? 8.952 7.545 2.055 1.00 95.75 110 GLN A C 1
ATOM 873 O O . GLN A 1 110 ? 9.318 8.708 2.186 1.00 95.75 110 GLN A O 1
ATOM 878 N N . GLU A 1 111 ? 7.680 7.188 1.941 1.00 95.44 111 GLU A N 1
ATOM 879 C CA . GLU A 1 111 ? 6.541 8.103 1.984 1.00 95.44 111 GLU A CA 1
ATOM 880 C C . GLU A 1 111 ? 5.528 7.581 2.999 1.00 95.44 111 GLU A C 1
ATOM 882 O O . GLU A 1 111 ? 5.361 6.369 3.158 1.00 95.44 111 GLU A O 1
ATOM 887 N N . THR A 1 112 ? 4.836 8.485 3.689 1.00 96.62 112 THR A N 1
ATOM 888 C CA . THR A 1 112 ? 3.850 8.112 4.711 1.00 96.62 112 THR A CA 1
ATOM 889 C C . THR A 1 112 ? 2.491 8.701 4.372 1.00 96.62 112 THR A C 1
ATOM 891 O O . THR A 1 112 ? 2.364 9.904 4.164 1.00 96.62 112 THR A O 1
ATOM 894 N N . LEU A 1 113 ? 1.458 7.856 4.351 1.00 96.12 113 LEU A N 1
ATOM 895 C CA . LEU A 1 113 ? 0.068 8.297 4.257 1.00 96.12 113 LEU A CA 1
ATOM 896 C C . LEU A 1 113 ? -0.594 8.173 5.619 1.00 96.12 113 LEU A C 1
ATOM 898 O O . LEU A 1 113 ? -0.657 7.082 6.182 1.00 96.12 113 LEU A O 1
ATOM 902 N N . SER A 1 114 ? -1.124 9.281 6.123 1.00 95.81 114 SER A N 1
ATOM 903 C CA . SER A 1 114 ? -1.851 9.331 7.385 1.00 95.81 114 SER A CA 1
ATOM 904 C C . SER A 1 114 ? -3.364 9.295 7.168 1.00 95.81 114 SER A C 1
ATOM 906 O O . SER A 1 114 ? -3.897 9.695 6.130 1.00 95.81 114 SER A O 1
ATOM 908 N N . LEU A 1 115 ? -4.077 8.779 8.165 1.00 93.00 115 LEU A N 1
ATOM 909 C CA . LEU A 1 115 ? -5.529 8.852 8.234 1.00 93.00 115 LEU A CA 1
ATOM 910 C C . LEU A 1 115 ? -5.921 10.323 8.334 1.00 93.00 115 LEU A C 1
ATOM 912 O O . LEU A 1 115 ? -5.546 10.998 9.298 1.00 93.00 115 LEU A O 1
ATOM 916 N N . ALA A 1 116 ? -6.699 10.790 7.355 1.00 81.06 116 ALA A N 1
ATOM 917 C CA . ALA A 1 116 ? -7.250 12.136 7.372 1.00 81.06 116 ALA A CA 1
ATOM 918 C C . ALA A 1 116 ? -7.961 12.373 8.713 1.00 81.06 116 ALA A C 1
ATOM 920 O O . ALA A 1 116 ? -8.840 11.602 9.108 1.00 81.06 116 ALA A O 1
ATOM 921 N N . LYS A 1 117 ? -7.544 13.416 9.434 1.00 71.81 117 LYS A N 1
ATOM 922 C CA . LYS A 1 117 ? -8.234 13.857 10.643 1.00 71.81 117 LYS A CA 1
ATOM 923 C C . LYS A 1 117 ? -9.610 14.360 10.200 1.00 71.81 117 LYS A C 1
ATOM 925 O O . LYS A 1 117 ? -9.685 15.188 9.299 1.00 71.81 117 LYS A O 1
ATOM 930 N N . GLN A 1 118 ? -10.686 13.823 10.769 1.00 61.56 118 GLN A N 1
ATOM 931 C CA . GLN A 1 118 ? -11.991 14.461 10.628 1.00 61.56 118 GLN A CA 1
ATOM 932 C C . GLN A 1 118 ? -11.892 15.809 11.346 1.00 61.56 118 GLN A C 1
ATOM 934 O O . GLN A 1 118 ? -11.656 15.847 12.552 1.00 61.56 118 GLN A O 1
ATOM 939 N N . GLU A 1 119 ? -11.968 16.905 10.596 1.00 53.25 119 GLU A N 1
ATOM 940 C CA . GLU A 1 119 ? -12.239 18.217 11.173 1.00 53.25 119 GLU A CA 1
ATOM 941 C C . GLU A 1 119 ? -13.719 18.222 11.558 1.00 53.25 119 GLU A C 1
ATOM 943 O O . GLU A 1 119 ? -14.596 18.208 10.695 1.00 53.25 119 GLU A O 1
ATOM 948 N N . GLU A 1 120 ? -14.002 18.150 12.858 1.00 49.41 120 GLU A N 1
ATOM 949 C CA . GLU A 1 120 ? -15.333 18.446 13.384 1.00 49.41 120 GLU A CA 1
ATOM 950 C C . GLU A 1 120 ? -15.596 19.928 13.106 1.00 49.41 120 GLU A C 1
ATOM 952 O O . GLU A 1 120 ? -14.941 20.805 13.667 1.00 49.41 120 GLU A O 1
ATOM 957 N N . THR A 1 121 ? -16.483 20.208 12.151 1.00 51.38 121 THR A N 1
ATOM 958 C CA . THR A 1 121 ? -16.953 21.573 11.905 1.00 51.38 121 THR A CA 1
ATOM 959 C C . THR A 1 12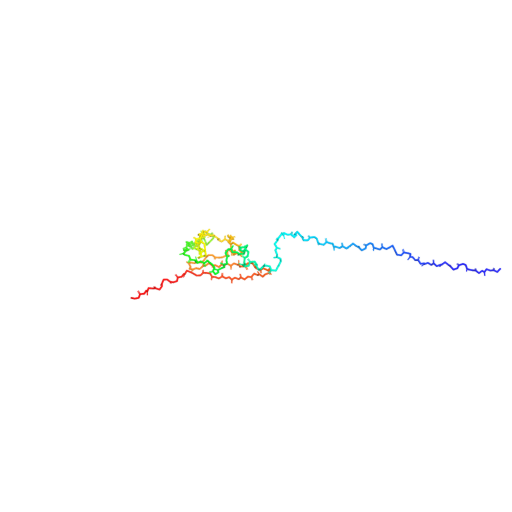1 ? -17.9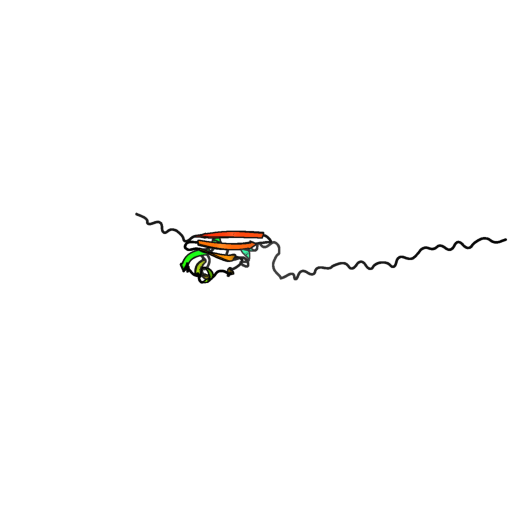37 21.923 13.031 1.00 51.38 121 THR A C 1
ATOM 961 O O . THR A 1 121 ? -18.844 21.117 13.255 1.00 51.38 121 THR A O 1
ATOM 964 N N . PRO A 1 122 ? -17.733 23.032 13.769 1.00 55.41 122 PRO A N 1
ATOM 965 C CA . PRO A 1 122 ? -18.578 23.429 14.898 1.00 55.41 122 PRO A CA 1
ATOM 966 C C . PRO A 1 122 ? -19.993 23.848 14.483 1.00 55.41 122 PRO A C 1
ATOM 968 O O . PRO A 1 122 ? -20.174 24.285 13.322 1.00 55.41 122 PRO A O 1
#